Protein AF-A0A858R3K8-F1 (afdb_monomer_lite)

pLDDT: mean 83.93, std 13.52, range [40.47, 93.88]

Rad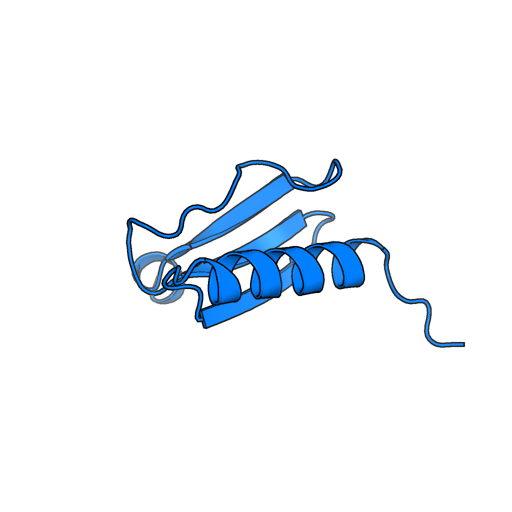ius of gyration: 11.61 Å; chains: 1; bounding box: 27×23×35 Å

Secondary structure (DSSP, 8-state):
-----HHHHHHHHHHHHHHHTT--EEEEEEETTEEEEEESSS-----SEETTEEEEEEEHHHHT-

Foldseek 3Di:
DPPCPVLNVQLVVQQVVLVVVVFQWDDWDDDPQAIETEGADPRSVHDCATPNHGYHYDYPVNVVD

Structure (mmCIF, N/CA/C/O backbone):
data_AF-A0A858R3K8-F1
#
_entry.id   AF-A0A858R3K8-F1
#
loop_
_atom_site.group_PDB
_atom_site.id
_atom_site.type_symbol
_atom_site.label_atom_id
_atom_site.label_alt_id
_atom_site.label_comp_id
_atom_site.label_asym_id
_atom_site.label_entity_id
_atom_site.label_seq_id
_atom_site.pdbx_PDB_ins_code
_atom_site.Cartn_x
_atom_site.Cartn_y
_atom_site.Cartn_z
_atom_site.occupancy
_atom_site.B_iso_or_equiv
_atom_site.auth_seq_id
_atom_site.auth_comp_id
_atom_site.auth_asym_id
_atom_site.auth_atom_id
_atom_site.pdbx_PDB_model_num
ATOM 1 N N . MET A 1 1 ? 8.336 14.964 -23.904 1.00 40.47 1 MET A N 1
ATOM 2 C CA . MET A 1 1 ? 7.088 14.403 -23.349 1.00 40.47 1 MET A CA 1
ATOM 3 C C . MET A 1 1 ? 7.508 13.553 -22.172 1.00 40.47 1 MET A C 1
ATOM 5 O O . MET A 1 1 ? 8.338 12.681 -22.372 1.00 40.47 1 MET A O 1
ATOM 9 N N . THR A 1 2 ? 7.092 13.893 -20.954 1.00 54.19 2 THR A N 1
ATOM 10 C CA . THR A 1 2 ? 7.471 13.132 -19.758 1.00 54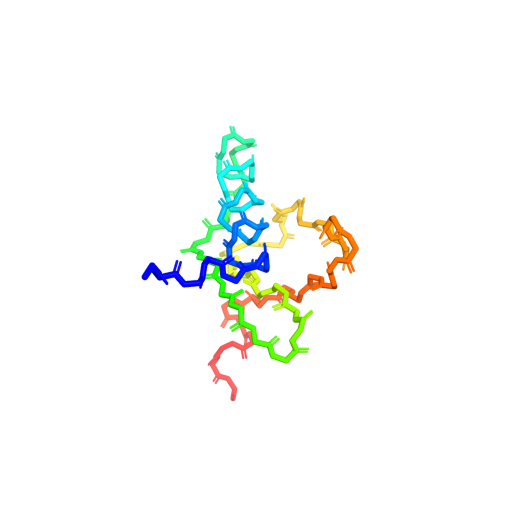.19 2 THR A CA 1
ATOM 11 C C . THR A 1 2 ? 6.920 11.729 -19.933 1.00 54.19 2 THR A C 1
ATOM 13 O O . THR A 1 2 ? 5.700 11.569 -19.954 1.00 54.19 2 THR A O 1
ATOM 16 N N . ASP A 1 3 ? 7.803 10.761 -20.161 1.00 53.22 3 ASP A N 1
ATOM 17 C CA . ASP A 1 3 ? 7.454 9.354 -20.289 1.00 53.22 3 ASP A CA 1
ATOM 18 C C . ASP A 1 3 ? 6.745 8.962 -18.991 1.00 53.22 3 ASP A C 1
ATOM 20 O O . ASP A 1 3 ? 7.354 8.835 -17.925 1.00 53.2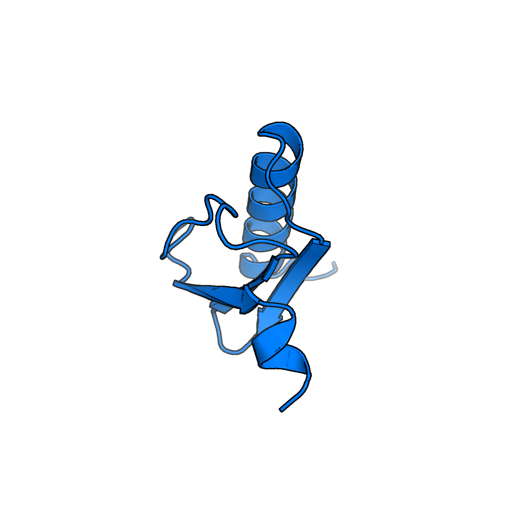2 3 ASP A O 1
ATOM 24 N N . LYS A 1 4 ? 5.409 8.966 -19.028 1.00 58.81 4 LYS A N 1
ATOM 25 C CA . LYS A 1 4 ? 4.595 8.549 -17.895 1.00 58.81 4 LYS A CA 1
ATOM 26 C C . LYS A 1 4 ? 4.815 7.056 -17.802 1.00 58.81 4 LYS A C 1
ATOM 28 O O . LYS A 1 4 ? 4.140 6.289 -18.481 1.00 58.81 4 LYS A O 1
ATOM 33 N N . HIS A 1 5 ? 5.778 6.675 -16.974 1.00 72.50 5 HIS A N 1
ATOM 34 C CA . HIS A 1 5 ? 6.064 5.284 -16.695 1.00 72.50 5 HIS A CA 1
ATOM 35 C C . HIS A 1 5 ? 4.728 4.592 -16.357 1.00 72.50 5 HIS A C 1
ATOM 37 O O . HIS A 1 5 ? 4.030 5.064 -15.455 1.00 72.50 5 HIS A O 1
ATOM 43 N N . PRO A 1 6 ? 4.328 3.514 -17.052 1.00 79.00 6 PRO A N 1
ATOM 44 C CA . PRO A 1 6 ? 3.000 2.907 -16.888 1.00 79.00 6 PRO A CA 1
ATOM 45 C C . PRO 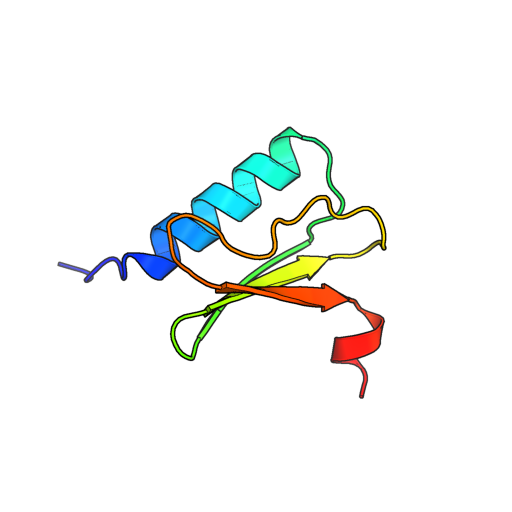A 1 6 ? 2.741 2.465 -15.437 1.00 79.00 6 PRO A C 1
ATOM 47 O O . PRO A 1 6 ? 1.638 2.599 -14.912 1.00 79.00 6 PRO A O 1
ATOM 50 N N . LEU A 1 7 ? 3.809 2.067 -14.744 1.00 85.50 7 LEU A N 1
ATOM 51 C CA . LEU A 1 7 ? 3.835 1.801 -13.304 1.00 85.50 7 LEU A CA 1
ATOM 52 C C . LEU A 1 7 ? 3.400 3.006 -12.444 1.00 85.50 7 LEU A C 1
ATOM 54 O O . LEU A 1 7 ? 2.714 2.823 -11.446 1.00 85.50 7 LEU A O 1
ATOM 58 N N . ALA A 1 8 ? 3.775 4.235 -12.817 1.00 87.19 8 ALA A N 1
ATOM 59 C CA . ALA A 1 8 ? 3.412 5.451 -12.083 1.00 87.19 8 ALA A CA 1
ATOM 60 C C . ALA A 1 8 ? 1.909 5.745 -12.177 1.00 87.19 8 ALA A C 1
ATOM 62 O O . ALA A 1 8 ? 1.300 6.179 -11.198 1.00 87.19 8 ALA A O 1
ATOM 63 N N . ASP A 1 9 ? 1.308 5.497 -13.343 1.00 89.75 9 ASP A N 1
ATOM 64 C CA . ASP A 1 9 ? -0.138 5.633 -13.538 1.00 89.75 9 ASP A CA 1
ATOM 65 C C . ASP A 1 9 ? -0.905 4.562 -12.752 1.00 89.75 9 ASP A C 1
ATOM 67 O O . ASP A 1 9 ? -1.855 4.876 -12.029 1.00 89.75 9 ASP A O 1
ATOM 71 N N . ALA A 1 10 ? -0.431 3.313 -12.809 1.00 90.69 10 ALA A N 1
ATOM 72 C CA . ALA A 1 10 ? -1.001 2.201 -12.057 1.00 90.69 10 ALA A CA 1
ATOM 73 C C . ALA A 1 10 ? -0.935 2.444 -10.538 1.00 90.69 10 ALA A C 1
ATOM 75 O O . ALA A 1 10 ? -1.955 2.349 -9.860 1.00 90.69 10 ALA A O 1
ATOM 76 N N . ALA A 1 11 ? 0.228 2.847 -10.019 1.00 91.50 11 ALA A N 1
ATOM 77 C CA . ALA A 1 11 ? 0.435 3.176 -8.610 1.00 91.50 11 ALA A CA 1
ATOM 78 C C . ALA A 1 11 ? -0.498 4.299 -8.130 1.00 91.50 11 ALA A C 1
ATOM 80 O O . ALA A 1 11 ? -1.162 4.180 -7.099 1.00 91.50 11 ALA A O 1
ATOM 81 N N . ARG A 1 12 ? -0.596 5.384 -8.907 1.00 92.19 12 ARG A N 1
ATOM 82 C CA . ARG A 1 12 ? -1.450 6.532 -8.581 1.00 92.19 12 ARG A CA 1
ATOM 83 C C . ARG A 1 12 ? -2.937 6.190 -8.641 1.00 92.19 12 ARG A C 1
ATOM 85 O O . ARG A 1 12 ? -3.696 6.698 -7.817 1.00 92.19 12 ARG A O 1
ATOM 92 N N . THR A 1 13 ? -3.344 5.347 -9.590 1.00 93.31 13 THR A N 1
ATOM 93 C CA . THR A 1 13 ? -4.727 4.863 -9.679 1.00 93.31 13 THR A CA 1
ATOM 94 C C . THR A 1 13 ? -5.068 4.007 -8.467 1.00 93.31 13 THR A C 1
ATOM 96 O O . THR A 1 13 ? -6.014 4.333 -7.759 1.00 93.31 13 THR A O 1
ATOM 99 N N . LEU A 1 14 ? -4.243 3.001 -8.163 1.00 92.38 14 LEU A N 1
ATOM 100 C CA . LEU A 1 14 ? -4.432 2.119 -7.013 1.00 92.38 14 LEU A CA 1
ATOM 101 C C . LEU A 1 14 ? -4.517 2.901 -5.699 1.00 92.38 14 LEU A C 1
ATOM 103 O O . LEU A 1 14 ? -5.409 2.670 -4.891 1.00 92.38 14 LEU A O 1
ATOM 107 N N . PHE A 1 15 ? -3.621 3.871 -5.499 1.00 93.31 15 PHE A N 1
ATOM 108 C CA . PHE A 1 15 ? -3.667 4.753 -4.336 1.00 93.31 15 PHE A CA 1
ATOM 109 C C . PHE A 1 15 ? -5.013 5.471 -4.210 1.00 93.31 15 PHE A C 1
ATOM 111 O O . PHE A 1 15 ? -5.600 5.494 -3.131 1.00 93.31 15 PHE A O 1
ATOM 118 N N . LYS A 1 16 ? -5.520 6.023 -5.316 1.00 93.88 16 LYS A N 1
ATOM 119 C CA . LYS A 1 16 ? -6.789 6.748 -5.328 1.00 93.88 16 LYS A CA 1
ATOM 120 C C . LYS A 1 16 ? -7.985 5.827 -5.086 1.00 93.88 16 LYS A C 1
ATOM 122 O O . LYS A 1 16 ? -8.866 6.212 -4.330 1.00 93.88 16 LYS A O 1
ATOM 127 N N . GLU A 1 17 ? -8.003 4.632 -5.674 1.00 93.88 17 GLU A N 1
ATOM 128 C CA . GLU A 1 17 ? -9.058 3.634 -5.435 1.00 93.88 17 GLU A CA 1
ATOM 129 C C . GLU A 1 17 ? -9.111 3.210 -3.964 1.00 93.88 17 GLU A C 1
ATOM 131 O O . GLU A 1 17 ? -10.184 3.137 -3.373 1.00 93.88 17 GLU A O 1
ATOM 136 N N . LEU A 1 18 ? -7.950 2.994 -3.341 1.00 92.50 18 LEU A N 1
ATOM 137 C CA . LEU A 1 18 ? -7.882 2.640 -1.925 1.00 92.50 18 LEU A CA 1
ATOM 138 C C . LEU A 1 18 ? -8.318 3.804 -1.024 1.00 92.50 18 LEU A C 1
ATOM 140 O O . LEU A 1 18 ? -9.040 3.580 -0.055 1.00 92.50 18 LEU A O 1
ATOM 144 N N . GLN A 1 19 ? -7.933 5.042 -1.348 1.00 91.19 19 GLN A N 1
ATOM 145 C CA . GLN A 1 19 ? -8.412 6.222 -0.622 1.00 91.19 19 GLN A CA 1
ATOM 146 C C . GLN A 1 19 ? -9.929 6.410 -0.745 1.00 91.19 19 GLN A C 1
ATOM 148 O O . GLN A 1 19 ? -10.581 6.691 0.257 1.00 91.19 19 GLN A O 1
ATOM 153 N N . ASP A 1 20 ? -10.487 6.243 -1.945 1.00 93.62 20 ASP A N 1
ATOM 154 C CA . ASP A 1 20 ? -11.930 6.347 -2.201 1.00 93.62 20 ASP A CA 1
ATOM 155 C C . ASP A 1 20 ? -12.719 5.270 -1.438 1.00 93.62 20 ASP A C 1
ATOM 157 O O . ASP A 1 20 ? -13.748 5.552 -0.830 1.00 93.62 20 ASP A O 1
ATOM 161 N N . ALA A 1 21 ? -12.155 4.063 -1.336 1.00 91.94 21 ALA A N 1
ATOM 162 C CA . ALA A 1 21 ? -12.682 2.976 -0.515 1.00 91.94 21 ALA A CA 1
ATOM 163 C C . ALA A 1 21 ? -12.488 3.172 1.008 1.00 91.94 21 ALA A C 1
ATOM 165 O O . ALA A 1 21 ? -12.801 2.268 1.787 1.00 91.94 21 ALA A O 1
ATOM 166 N N . GLY A 1 22 ? -11.942 4.311 1.452 1.00 90.94 22 GLY A N 1
ATOM 167 C CA . GLY A 1 22 ? -11.715 4.619 2.866 1.00 90.94 22 GLY A CA 1
ATOM 168 C C . GLY A 1 22 ? -10.592 3.807 3.518 1.00 90.94 22 GLY A C 1
ATOM 169 O O . GLY A 1 22 ? -10.562 3.668 4.741 1.00 90.94 22 GLY A O 1
ATOM 170 N N . LYS A 1 23 ? -9.673 3.239 2.728 1.00 92.81 23 LYS A N 1
ATOM 171 C CA . LYS A 1 23 ? -8.553 2.449 3.250 1.00 92.81 23 LYS A CA 1
ATOM 172 C C . LYS A 1 23 ? -7.441 3.345 3.821 1.00 92.81 23 LYS A C 1
ATOM 174 O O . LYS A 1 23 ? -7.185 4.425 3.288 1.00 92.81 23 LYS A O 1
ATOM 179 N N . PRO A 1 24 ? -6.723 2.896 4.871 1.00 89.12 24 PRO A N 1
ATOM 180 C CA . PRO A 1 24 ? -5.667 3.643 5.562 1.00 89.12 24 PRO A CA 1
ATOM 181 C C . PRO A 1 24 ? -4.349 3.696 4.765 1.00 89.12 24 PRO A C 1
ATOM 183 O O . PRO A 1 24 ? -3.284 3.332 5.269 1.00 89.12 24 PRO A O 1
ATOM 186 N N . VAL A 1 25 ? -4.399 4.127 3.505 1.00 90.25 25 VAL A N 1
ATOM 187 C CA . VAL A 1 25 ? -3.225 4.274 2.636 1.00 90.25 25 VAL A CA 1
ATOM 188 C C . VAL A 1 25 ? -2.712 5.709 2.707 1.00 90.25 25 VAL A C 1
ATOM 190 O O . VAL A 1 25 ? -3.451 6.660 2.462 1.00 90.25 25 VAL A O 1
ATOM 193 N N . VAL A 1 26 ? -1.428 5.868 3.023 1.00 90.38 26 VAL A N 1
ATOM 194 C CA . VAL A 1 26 ? -0.781 7.176 3.237 1.00 90.38 26 VAL A CA 1
ATOM 195 C C . VAL A 1 26 ? 0.173 7.573 2.117 1.00 90.38 26 VAL A C 1
ATOM 197 O O . VAL A 1 26 ? 0.582 8.727 2.027 1.00 90.38 26 VAL A O 1
ATOM 200 N N . GLY A 1 27 ? 0.525 6.641 1.233 1.00 89.75 27 GLY A N 1
ATOM 201 C CA . GLY A 1 27 ? 1.297 6.974 0.046 1.00 89.75 27 GLY A CA 1
ATOM 202 C C . GLY A 1 27 ? 1.454 5.815 -0.921 1.00 89.75 27 GLY A C 1
ATOM 203 O O . GLY A 1 27 ? 1.208 4.657 -0.589 1.00 89.75 27 GLY A O 1
ATOM 204 N N . THR A 1 28 ? 1.921 6.139 -2.120 1.00 91.44 28 THR A N 1
ATOM 205 C CA . THR A 1 28 ? 2.320 5.161 -3.128 1.00 91.44 28 THR A CA 1
ATOM 206 C C . THR A 1 28 ? 3.668 5.543 -3.730 1.00 91.44 28 THR A C 1
ATOM 208 O O . THR A 1 28 ? 4.020 6.722 -3.789 1.00 91.44 28 THR A O 1
ATOM 211 N N . GLY A 1 29 ? 4.444 4.546 -4.131 1.00 90.62 29 GLY A N 1
ATOM 212 C CA . GLY A 1 29 ? 5.741 4.685 -4.772 1.00 90.62 29 GLY A CA 1
ATOM 213 C C . GLY A 1 29 ? 5.915 3.639 -5.864 1.00 90.62 29 GLY A C 1
ATOM 214 O O . GLY A 1 29 ? 5.145 2.686 -5.964 1.00 90.62 29 GLY A O 1
ATOM 215 N N . ILE A 1 30 ? 6.942 3.823 -6.683 1.00 91.44 30 ILE A N 1
ATOM 216 C CA . ILE A 1 30 ? 7.306 2.897 -7.752 1.00 91.44 30 ILE A CA 1
ATOM 217 C C . ILE A 1 30 ? 8.802 2.603 -7.693 1.00 91.44 30 ILE A C 1
ATOM 219 O O . ILE A 1 30 ? 9.593 3.502 -7.414 1.00 91.44 30 ILE A O 1
ATOM 223 N N . GLY A 1 31 ? 9.190 1.358 -7.952 1.00 87.50 31 GLY A N 1
ATOM 224 C CA . GLY A 1 31 ? 10.595 0.945 -7.974 1.00 87.50 31 GLY A CA 1
ATOM 225 C C . GLY A 1 31 ? 10.736 -0.530 -8.330 1.00 87.50 31 GLY A C 1
ATOM 226 O O . GLY A 1 31 ? 9.807 -1.295 -8.107 1.00 87.50 31 GLY A O 1
ATOM 227 N N . GLU A 1 32 ? 11.858 -0.923 -8.937 1.00 85.94 32 GLU A N 1
ATOM 228 C CA . GLU A 1 32 ? 12.153 -2.330 -9.283 1.00 85.94 32 GLU A CA 1
ATOM 229 C C . GLU A 1 32 ? 11.021 -3.062 -10.047 1.00 85.94 32 GLU A C 1
ATOM 231 O O . GLU A 1 32 ? 10.822 -4.266 -9.900 1.00 85.94 32 GLU A O 1
ATOM 236 N N . GLY A 1 33 ? 10.231 -2.334 -10.849 1.00 87.50 33 GLY A N 1
ATOM 237 C CA . GLY A 1 33 ? 9.070 -2.894 -11.557 1.00 87.50 33 GLY A CA 1
ATOM 238 C C . GLY A 1 33 ? 7.858 -3.209 -10.666 1.00 87.50 33 GLY A C 1
ATOM 239 O O . GLY A 1 33 ? 6.958 -3.925 -11.098 1.00 87.50 33 GLY A O 1
ATOM 240 N N . ARG A 1 34 ? 7.821 -2.686 -9.436 1.00 91.19 34 ARG A N 1
ATOM 241 C CA . ARG A 1 34 ? 6.792 -2.930 -8.418 1.00 91.19 34 ARG A CA 1
ATOM 242 C C . ARG A 1 34 ? 6.142 -1.637 -7.935 1.00 91.19 34 ARG A C 1
ATOM 244 O O . ARG A 1 34 ? 6.749 -0.563 -7.943 1.00 91.19 34 ARG A O 1
ATOM 251 N N . ILE A 1 35 ? 4.904 -1.759 -7.472 1.00 92.62 35 ILE A N 1
ATOM 252 C CA . ILE A 1 35 ? 4.162 -0.682 -6.817 1.00 92.62 35 ILE A CA 1
ATOM 253 C C . ILE A 1 35 ? 4.367 -0.821 -5.312 1.00 92.62 35 ILE A C 1
ATOM 255 O O . ILE A 1 35 ? 4.049 -1.853 -4.739 1.00 92.62 35 ILE A O 1
ATOM 259 N N . TYR A 1 36 ? 4.856 0.220 -4.654 1.00 92.06 36 TYR A N 1
ATOM 260 C CA . TYR A 1 36 ? 4.956 0.262 -3.198 1.00 92.06 36 TYR A CA 1
ATOM 261 C C . TYR A 1 36 ? 3.766 1.031 -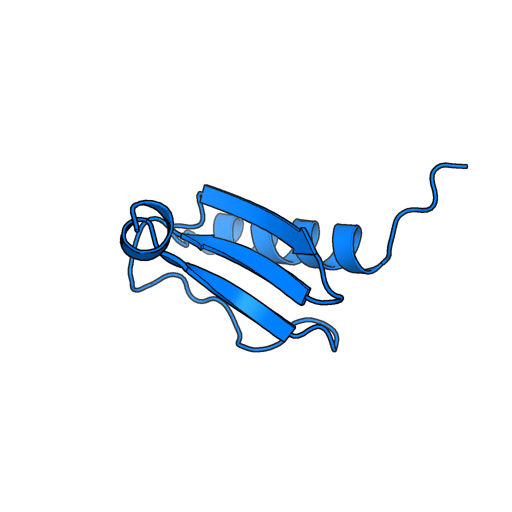2.639 1.00 92.06 36 TYR A C 1
ATOM 263 O O . TYR A 1 36 ? 3.531 2.174 -3.026 1.00 92.06 36 TYR A O 1
ATOM 271 N N . LEU A 1 37 ? 3.021 0.442 -1.712 1.00 91.69 37 LEU A N 1
ATOM 272 C CA . LEU A 1 37 ? 1.952 1.122 -0.984 1.00 91.69 37 LEU A CA 1
ATOM 273 C C . LEU A 1 37 ? 2.356 1.303 0.466 1.00 91.69 37 LEU A C 1
ATOM 275 O O . LEU A 1 37 ? 2.682 0.336 1.145 1.00 91.69 37 LEU A O 1
ATOM 279 N N . ARG A 1 38 ? 2.302 2.541 0.948 1.00 91.06 38 ARG A N 1
ATOM 280 C CA . ARG A 1 38 ? 2.489 2.848 2.364 1.00 91.06 38 ARG A CA 1
ATOM 281 C C . ARG A 1 38 ? 1.141 2.904 3.043 1.00 91.06 38 ARG A C 1
ATOM 283 O O . ARG A 1 38 ? 0.252 3.627 2.587 1.00 91.06 38 ARG A O 1
ATOM 290 N N . VAL A 1 39 ? 1.010 2.175 4.139 1.00 90.44 39 VAL A N 1
ATOM 291 C CA . VAL A 1 39 ? -0.258 2.017 4.849 1.00 90.44 39 VAL A CA 1
ATOM 292 C C . VAL A 1 39 ? -0.058 2.285 6.337 1.00 90.44 39 VAL A C 1
ATOM 294 O O . VAL A 1 39 ? 0.964 1.913 6.910 1.00 90.44 39 VAL A O 1
ATOM 297 N N . SER A 1 40 ? -1.033 2.942 6.963 1.00 86.50 40 SER A N 1
ATOM 298 C CA . SER A 1 40 ? -1.016 3.252 8.402 1.00 86.50 40 SER A CA 1
ATOM 299 C C . SER A 1 40 ? -1.717 2.204 9.261 1.00 86.50 40 SER A C 1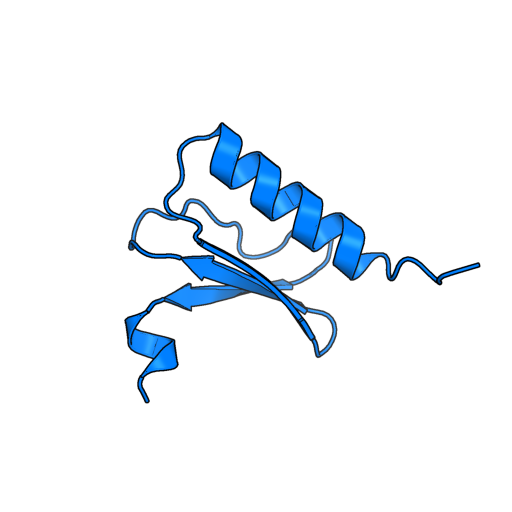
ATOM 301 O O . SER A 1 40 ? -1.698 2.317 10.482 1.00 86.50 40 SER A O 1
ATOM 303 N N . GLY A 1 41 ? -2.342 1.193 8.656 1.00 82.50 41 GLY A N 1
ATOM 304 C CA . GLY A 1 41 ? -3.059 0.156 9.387 1.00 82.50 41 GLY A CA 1
ATOM 305 C C . GLY A 1 41 ? -3.031 -1.199 8.678 1.00 82.50 41 GLY A C 1
ATOM 306 O O . GLY A 1 41 ? -2.744 -1.258 7.480 1.00 82.50 41 GLY A O 1
ATOM 307 N N . PRO A 1 42 ? -3.338 -2.283 9.411 1.00 78.25 42 PRO A N 1
ATOM 308 C CA . PRO A 1 42 ? -3.338 -3.642 8.874 1.00 78.25 42 PRO A CA 1
ATOM 309 C C . PRO A 1 42 ? -4.470 -3.884 7.864 1.00 78.25 42 PRO A C 1
ATOM 311 O O . PRO A 1 42 ? -4.277 -4.633 6.914 1.00 78.25 42 PRO A O 1
ATOM 314 N N . ASP A 1 43 ? -5.625 -3.217 8.003 1.00 82.38 43 ASP A N 1
ATOM 315 C CA . ASP A 1 43 ? -6.732 -3.318 7.036 1.00 82.38 43 ASP A CA 1
ATOM 316 C C . ASP A 1 43 ? -6.574 -2.314 5.887 1.00 82.38 43 ASP A C 1
ATOM 318 O O . ASP A 1 43 ? -7.340 -1.368 5.734 1.00 82.38 43 ASP A O 1
ATOM 322 N N . HIS A 1 44 ? -5.531 -2.483 5.081 1.00 83.25 44 HIS A N 1
ATOM 323 C CA . HIS A 1 44 ? -5.240 -1.571 3.973 1.00 83.25 44 HIS A CA 1
ATOM 324 C C . HIS A 1 44 ? -5.935 -1.940 2.656 1.00 83.25 44 HIS A C 1
ATOM 326 O O . HIS A 1 44 ? -5.976 -1.120 1.744 1.00 83.25 44 HIS A O 1
ATOM 332 N N . GLY A 1 45 ? -6.466 -3.161 2.525 1.00 85.19 45 GLY A N 1
ATOM 333 C CA . GLY A 1 45 ? -7.206 -3.608 1.336 1.00 85.19 45 GLY A CA 1
ATOM 334 C C . GLY A 1 45 ? -6.403 -3.628 0.030 1.00 85.19 45 GLY A C 1
ATOM 335 O O . GLY A 1 45 ? -6.990 -3.649 -1.047 1.00 85.19 45 GLY A O 1
ATOM 336 N N . ALA A 1 46 ? -5.072 -3.600 0.112 1.00 88.75 46 ALA A N 1
ATOM 337 C CA . ALA A 1 46 ? -4.219 -3.584 -1.071 1.00 88.75 46 ALA A CA 1
ATOM 338 C C . ALA A 1 46 ? -4.115 -4.992 -1.677 1.00 88.75 46 ALA A C 1
ATOM 340 O O . ALA A 1 46 ? -3.844 -5.938 -0.931 1.00 88.75 46 ALA A O 1
ATOM 341 N N . PRO A 1 47 ? -4.285 -5.145 -3.000 1.00 91.38 47 PRO A N 1
ATOM 342 C CA . PRO A 1 47 ? -4.076 -6.422 -3.669 1.00 91.38 47 PRO A CA 1
ATOM 343 C C . PRO A 1 47 ? -2.581 -6.765 -3.721 1.00 91.38 47 PRO A C 1
ATOM 345 O O . PRO A 1 47 ? -1.743 -5.876 -3.610 1.00 91.38 47 PRO A O 1
ATOM 348 N N . ALA A 1 48 ? -2.241 -8.041 -3.928 1.00 90.38 48 ALA A N 1
ATOM 349 C CA . ALA A 1 48 ? -0.851 -8.482 -4.116 1.00 90.38 48 ALA A CA 1
ATOM 350 C C . ALA A 1 48 ? -0.279 -8.103 -5.499 1.00 90.38 48 ALA A C 1
ATOM 352 O O . ALA A 1 48 ? 0.934 -7.994 -5.671 1.00 90.38 48 ALA A O 1
ATOM 353 N N . GLU A 1 49 ? -1.151 -7.881 -6.482 1.00 92.75 49 GLU A N 1
ATOM 354 C CA . GLU A 1 49 ? -0.807 -7.445 -7.834 1.00 92.75 49 GLU A CA 1
ATOM 355 C C . GLU A 1 49 ? -1.874 -6.469 -8.341 1.00 92.75 49 GLU A C 1
ATOM 357 O O . GLU A 1 49 ? -3.060 -6.616 -8.042 1.00 92.75 49 GLU A O 1
ATOM 362 N N . TYR A 1 50 ? -1.467 -5.470 -9.118 1.00 91.69 50 TYR A N 1
ATOM 363 C CA . TYR A 1 50 ? -2.367 -4.505 -9.730 1.00 91.69 50 TYR A CA 1
ATOM 364 C C . TYR A 1 50 ? -1.948 -4.227 -11.172 1.00 91.69 50 TYR A C 1
ATOM 366 O O . TYR A 1 50 ? -0.839 -3.760 -11.426 1.00 91.69 50 TYR A O 1
ATOM 374 N N . ARG A 1 51 ? -2.846 -4.510 -12.127 1.00 89.00 51 ARG A N 1
ATOM 375 C CA . ARG A 1 51 ? -2.600 -4.363 -13.576 1.00 89.00 51 ARG A CA 1
ATOM 376 C C . ARG A 1 51 ? -1.337 -5.100 -14.067 1.00 89.00 51 ARG A C 1
ATOM 378 O O . ARG A 1 51 ? -0.639 -4.594 -14.940 1.00 89.00 51 ARG A O 1
ATOM 385 N N . GLY A 1 52 ? -1.033 -6.271 -13.503 1.00 88.94 52 GLY A N 1
ATOM 386 C CA . GLY A 1 52 ? 0.170 -7.044 -13.843 1.00 88.94 52 GLY A CA 1
ATOM 387 C C . GLY A 1 52 ? 1.447 -6.579 -13.138 1.00 88.94 52 GLY A C 1
ATOM 388 O O . GLY A 1 52 ? 2.525 -7.088 -13.433 1.00 88.94 52 GLY A O 1
ATOM 389 N N . TYR A 1 53 ? 1.350 -5.608 -12.222 1.00 90.44 53 TYR A N 1
ATOM 390 C CA . TYR A 1 53 ? 2.480 -5.135 -11.429 1.00 90.44 53 TYR A CA 1
ATOM 391 C C . TYR A 1 53 ? 2.374 -5.627 -9.986 1.00 90.44 53 TYR A C 1
ATOM 393 O O . TYR A 1 53 ? 1.347 -5.389 -9.344 1.00 90.44 53 TYR A O 1
ATOM 401 N N . PRO A 1 54 ? 3.421 -6.261 -9.437 1.00 93.19 54 PRO A N 1
ATOM 402 C CA . PRO A 1 54 ? 3.417 -6.697 -8.048 1.00 93.19 54 PRO A CA 1
ATOM 403 C C . PRO A 1 54 ? 3.318 -5.490 -7.112 1.00 93.19 54 PRO A C 1
ATOM 405 O O . PRO A 1 54 ? 3.972 -4.462 -7.318 1.00 93.19 54 PRO A O 1
ATOM 408 N N . VAL A 1 55 ? 2.503 -5.630 -6.073 1.00 93.06 55 VAL A N 1
ATOM 409 C CA . VAL A 1 55 ? 2.250 -4.595 -5.074 1.00 93.06 55 VAL A CA 1
ATOM 410 C C . VAL A 1 55 ? 2.909 -5.009 -3.764 1.00 93.06 55 VAL A C 1
ATOM 412 O O . VAL A 1 55 ? 2.555 -6.012 -3.150 1.00 93.06 55 VAL A O 1
ATOM 415 N N . GLN A 1 56 ? 3.872 -4.212 -3.322 1.00 92.25 56 GLN A N 1
ATOM 416 C CA . GLN A 1 56 ? 4.532 -4.361 -2.039 1.00 92.25 56 GLN A CA 1
ATOM 417 C C . GLN A 1 56 ? 3.905 -3.404 -1.030 1.00 92.25 56 GLN A C 1
ATOM 419 O O . GLN A 1 56 ? 3.974 -2.184 -1.181 1.00 92.25 56 GLN A O 1
ATOM 424 N N . VAL A 1 57 ? 3.337 -3.953 0.037 1.00 90.56 57 VAL A N 1
ATOM 425 C CA . VAL A 1 57 ? 2.813 -3.152 1.144 1.00 90.56 57 VAL A CA 1
ATOM 426 C C . VAL A 1 57 ? 3.927 -2.886 2.149 1.00 90.56 57 VAL A C 1
ATOM 428 O O . VAL A 1 57 ? 4.656 -3.797 2.544 1.00 90.56 57 VAL A O 1
ATOM 431 N N . LEU A 1 58 ? 4.059 -1.622 2.537 1.00 87.75 58 LEU A N 1
ATOM 432 C CA . LEU A 1 58 ? 4.953 -1.121 3.568 1.00 87.75 58 LEU A CA 1
ATOM 433 C C . LEU A 1 58 ? 4.086 -0.588 4.711 1.00 87.75 58 LEU A C 1
ATOM 435 O O . LEU A 1 58 ? 3.429 0.448 4.576 1.00 87.75 58 LEU A O 1
ATOM 439 N N . THR A 1 59 ? 4.060 -1.309 5.825 1.00 82.69 59 THR A N 1
ATOM 440 C CA . THR A 1 59 ? 3.475 -0.826 7.080 1.00 82.69 59 THR A CA 1
ATOM 441 C C . THR A 1 59 ? 4.450 0.141 7.758 1.00 82.69 59 THR A C 1
ATOM 443 O O . THR A 1 59 ? 5.658 0.049 7.538 1.00 82.69 59 THR A O 1
ATOM 446 N N . ASP A 1 60 ? 3.965 1.072 8.588 1.00 67.75 60 ASP A N 1
ATOM 447 C CA . ASP A 1 60 ? 4.839 1.990 9.355 1.00 67.75 60 ASP A CA 1
ATOM 448 C C . ASP A 1 60 ? 5.921 1.236 10.154 1.00 67.75 60 ASP A C 1
ATOM 450 O O . ASP A 1 60 ? 7.066 1.680 10.232 1.00 67.75 60 ASP A O 1
ATOM 454 N N . GLU A 1 61 ? 5.595 0.040 10.657 1.00 61.00 61 GLU A N 1
ATOM 455 C CA . GLU A 1 61 ? 6.550 -0.833 11.351 1.00 61.00 61 GLU A CA 1
ATOM 456 C C . GLU A 1 61 ? 7.719 -1.288 10.464 1.00 61.00 61 GLU A C 1
ATOM 458 O O . GLU A 1 61 ? 8.827 -1.477 10.961 1.00 61.00 61 GLU A O 1
ATOM 463 N N . ALA A 1 62 ? 7.513 -1.420 9.150 1.00 55.03 62 ALA A N 1
ATOM 464 C CA . ALA A 1 62 ? 8.555 -1.819 8.207 1.00 55.03 62 ALA A CA 1
ATOM 465 C C . ALA A 1 62 ? 9.500 -0.665 7.816 1.00 55.03 62 ALA A C 1
ATOM 467 O O . ALA A 1 62 ? 10.605 -0.927 7.354 1.00 55.03 62 ALA A O 1
ATOM 468 N N . ILE A 1 63 ? 9.091 0.600 7.990 1.00 54.22 63 ILE A N 1
ATOM 469 C CA . ILE A 1 63 ? 9.886 1.782 7.595 1.00 54.22 63 ILE A CA 1
ATOM 470 C C . ILE A 1 63 ? 10.874 2.203 8.703 1.00 54.22 63 ILE A C 1
ATOM 472 O O . ILE A 1 63 ? 11.845 2.905 8.432 1.00 54.22 63 ILE A O 1
ATOM 476 N N . LYS A 1 64 ? 10.662 1.764 9.951 1.00 53.47 64 LYS A N 1
ATOM 477 C CA . LYS A 1 64 ? 11.514 2.100 11.109 1.00 53.47 64 LYS A CA 1
ATOM 478 C C . LYS A 1 64 ? 12.696 1.148 11.352 1.00 53.47 64 LYS A C 1
ATOM 480 O O . LYS A 1 64 ? 13.382 1.337 12.356 1.00 53.47 64 LYS A O 1
ATOM 485 N N . ARG A 1 65 ? 12.930 0.141 10.502 1.00 45.31 65 ARG A N 1
ATOM 486 C CA . ARG A 1 65 ? 13.994 -0.857 10.708 1.00 45.31 65 ARG A CA 1
ATOM 487 C C . ARG A 1 65 ? 15.194 -0.659 9.793 1.00 45.31 65 ARG A C 1
ATOM 489 O O . ARG A 1 65 ? 14.977 -0.387 8.595 1.00 45.31 65 ARG A O 1
#

Organism: NCBI:txid1709002

Sequence (65 aa):
MTDKHPLADAARTLFKELQDAGKPVVGTGIGEGRIYLRVSGPDHGAPAEYRGYPVQVLTDEAIKR